Protein AF-A0A0P0YYM4-F1 (afdb_monomer_lite)

Foldseek 3Di:
DVVVVVVVVVVVVVVVVVVVVVVVVVVVVVVVVVVVVVVVVVVVVVVVVVVVVVVVVVVVVDDDPPPDDDPDD

Sequence (73 aa):
MSETDDGNEKRIEDLEIMAAHQAQMIEDLSEELQRASAAIERMQRSLRSLGDRFEALEDVAMPRPENTKPPHY

InterPro domains:
  IPR007236 SlyX [PF04102] (9-73)
  IPR007236 SlyX [PTHR36508] (9-73)

Structure (mmCIF, N/CA/C/O backbone):
data_AF-A0A0P0YYM4-F1
#
_entry.id   AF-A0A0P0YYM4-F1
#
loop_
_atom_site.group_PDB
_atom_site.id
_atom_site.type_symbol
_atom_site.label_atom_id
_atom_site.label_alt_id
_atom_site.label_comp_id
_atom_site.label_asym_id
_atom_site.label_entity_id
_atom_site.label_seq_id
_atom_site.pdbx_PDB_ins_code
_atom_site.Cartn_x
_atom_site.Cartn_y
_atom_site.Cartn_z
_atom_site.occupancy
_atom_site.B_iso_or_equiv
_atom_site.auth_seq_id
_atom_site.auth_comp_id
_atom_site.auth_asym_id
_atom_site.auth_atom_id
_atom_site.pdbx_PDB_model_num
ATOM 1 N N . MET A 1 1 ? -28.446 -7.554 39.072 1.00 59.53 1 MET A N 1
ATOM 2 C CA . MET A 1 1 ? -28.963 -7.639 37.690 1.00 59.53 1 MET A CA 1
ATOM 3 C C . MET A 1 1 ? -28.860 -6.303 36.962 1.00 59.53 1 MET A C 1
ATOM 5 O O . MET A 1 1 ? -28.369 -6.331 35.854 1.00 59.53 1 MET A O 1
ATOM 9 N N . SER A 1 2 ? -29.202 -5.157 37.572 1.00 64.56 2 SER A N 1
ATOM 10 C CA . SER A 1 2 ? -29.060 -3.832 36.924 1.00 64.56 2 SER A CA 1
ATOM 11 C C . SER A 1 2 ? -27.609 -3.403 36.643 1.00 64.56 2 SER A C 1
ATOM 13 O O . SER A 1 2 ? -27.324 -2.868 35.587 1.00 64.56 2 SER A O 1
ATOM 15 N N . GLU A 1 3 ? -26.678 -3.661 37.563 1.00 67.50 3 GLU A N 1
ATOM 16 C CA . GLU A 1 3 ? -25.279 -3.196 37.451 1.00 67.50 3 GLU A CA 1
ATOM 17 C C . GLU A 1 3 ? -24.461 -3.985 36.408 1.00 67.50 3 GLU A C 1
ATOM 19 O O . GLU A 1 3 ? -23.483 -3.505 35.845 1.00 67.50 3 GLU A O 1
ATOM 24 N N . THR A 1 4 ? -24.876 -5.224 36.136 1.00 73.75 4 THR A N 1
ATOM 25 C CA . THR A 1 4 ? -24.253 -6.108 35.140 1.00 73.75 4 THR A CA 1
ATOM 26 C C . THR A 1 4 ? -24.706 -5.772 33.720 1.00 73.75 4 THR A C 1
ATOM 28 O O . THR A 1 4 ? -23.961 -6.008 32.776 1.00 73.75 4 THR A O 1
ATOM 31 N N . ASP A 1 5 ? -25.921 -5.239 33.585 1.00 76.62 5 ASP A N 1
ATOM 32 C CA . ASP A 1 5 ? -26.510 -4.799 32.320 1.00 76.62 5 ASP A CA 1
ATOM 33 C C . ASP A 1 5 ? -25.863 -3.486 31.854 1.00 76.62 5 ASP A C 1
ATOM 35 O O . ASP A 1 5 ? -25.346 -3.416 30.745 1.00 76.62 5 ASP A O 1
ATOM 39 N N . ASP A 1 6 ? -25.715 -2.525 32.771 1.00 79.50 6 ASP A N 1
ATOM 40 C CA . ASP A 1 6 ? -25.036 -1.237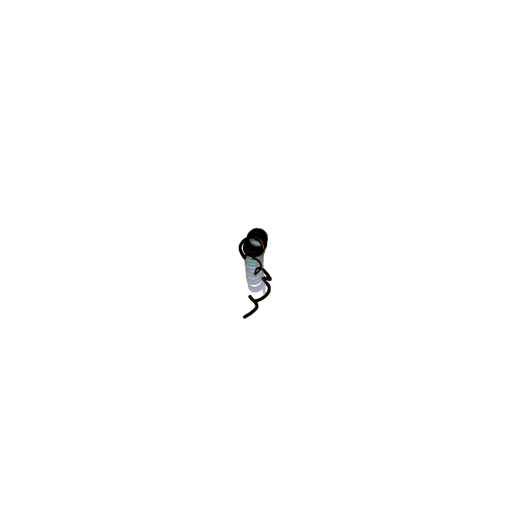 32.549 1.00 79.50 6 ASP A CA 1
ATOM 41 C C . ASP A 1 6 ? -23.554 -1.421 32.146 1.00 79.50 6 ASP A C 1
ATOM 43 O O . ASP A 1 6 ? -23.034 -0.803 31.215 1.00 79.50 6 ASP A O 1
ATOM 47 N N . GLY A 1 7 ? -22.863 -2.377 32.784 1.00 88.44 7 GLY A N 1
ATOM 48 C CA . GLY A 1 7 ? -21.498 -2.752 32.407 1.00 88.44 7 GLY A CA 1
ATOM 49 C C . GLY A 1 7 ? -21.388 -3.444 31.040 1.00 88.44 7 GLY A C 1
ATOM 50 O O . GLY A 1 7 ? -20.334 -3.372 30.405 1.00 88.44 7 GLY A O 1
ATOM 51 N N . ASN A 1 8 ? -22.444 -4.116 30.575 1.00 92.62 8 ASN A N 1
ATOM 52 C CA . ASN A 1 8 ? -22.479 -4.711 29.240 1.00 92.62 8 ASN A CA 1
ATOM 53 C C . ASN A 1 8 ? -22.803 -3.668 28.170 1.00 92.62 8 ASN A C 1
ATOM 55 O O . ASN A 1 8 ? -22.163 -3.690 27.123 1.00 92.62 8 ASN A O 1
ATOM 59 N N . GLU A 1 9 ? -23.727 -2.748 28.441 1.00 93.62 9 GLU A N 1
ATOM 60 C CA . GLU A 1 9 ? -24.086 -1.651 27.538 1.00 93.62 9 GLU A CA 1
ATOM 61 C C . GLU A 1 9 ? -22.863 -0.785 27.220 1.00 93.62 9 GLU A C 1
ATOM 63 O O . GLU A 1 9 ? -22.519 -0.604 26.054 1.00 93.62 9 GLU A O 1
ATOM 68 N N . LYS A 1 10 ? -22.088 -0.409 28.245 1.00 94.81 10 LYS A N 1
ATOM 69 C CA . LYS A 1 10 ? -20.828 0.321 28.057 1.00 94.81 10 LYS A CA 1
ATOM 70 C C . LYS A 1 10 ? -19.803 -0.436 27.205 1.00 94.81 10 LYS A C 1
ATOM 72 O O . LYS A 1 10 ? -19.128 0.144 26.363 1.00 94.81 10 LYS A O 1
ATOM 77 N N . ARG A 1 11 ? -19.673 -1.752 27.408 1.00 96.00 11 ARG A N 1
ATOM 78 C CA . ARG A 1 11 ? -18.758 -2.580 26.603 1.00 96.00 11 ARG A CA 1
ATOM 79 C C . ARG A 1 11 ? -19.213 -2.687 25.151 1.00 96.00 11 ARG A C 1
ATOM 81 O O . ARG A 1 11 ? -18.362 -2.802 24.276 1.00 96.00 11 ARG A O 1
ATOM 88 N N . ILE A 1 12 ? -20.521 -2.707 24.901 1.00 97.44 12 ILE A N 1
ATOM 89 C CA . ILE A 1 12 ? -21.076 -2.708 23.546 1.00 97.44 12 ILE A CA 1
ATOM 90 C C . ILE A 1 12 ? -20.790 -1.363 22.878 1.00 97.44 12 ILE A C 1
ATOM 92 O O . ILE A 1 12 ? -20.255 -1.366 21.775 1.00 97.44 12 ILE A O 1
ATOM 96 N N . GLU A 1 13 ? -21.025 -0.246 23.568 1.00 97.19 13 GLU A N 1
ATOM 97 C CA . GLU A 1 13 ? -20.705 1.100 23.072 1.00 97.19 13 GLU A CA 1
ATOM 98 C C . GLU A 1 13 ? -19.220 1.226 22.686 1.00 97.19 13 GLU A C 1
ATOM 100 O O . GLU A 1 13 ? -18.892 1.630 21.569 1.00 97.19 13 GLU A O 1
ATOM 105 N N . ASP A 1 14 ? -18.307 0.784 23.558 1.00 97.44 14 ASP A N 1
ATOM 106 C CA . ASP A 1 14 ? -16.864 0.792 23.280 1.00 97.44 14 ASP A CA 1
ATOM 107 C 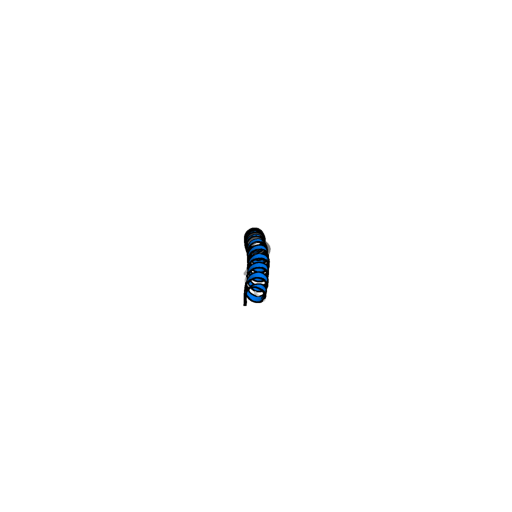C . ASP A 1 14 ? -16.511 -0.038 22.028 1.00 97.44 14 ASP A C 1
ATOM 109 O O . ASP A 1 14 ? -15.667 0.355 21.213 1.00 97.44 14 ASP A O 1
ATOM 113 N N . LEU A 1 15 ? -17.157 -1.198 21.856 1.00 98.25 15 LEU A N 1
ATOM 114 C CA . LEU A 1 15 ? -16.955 -2.061 20.692 1.00 98.25 15 LEU A CA 1
ATOM 115 C C . LEU A 1 15 ? -17.534 -1.453 19.412 1.00 98.25 15 LEU A C 1
ATOM 117 O O . LEU A 1 15 ? -16.917 -1.605 18.360 1.00 98.25 15 LEU A O 1
ATOM 121 N N . GLU A 1 16 ? -18.671 -0.766 19.479 1.00 98.31 16 GLU A N 1
ATOM 122 C CA . GLU A 1 16 ? -19.278 -0.077 18.337 1.00 98.31 16 GLU A CA 1
ATOM 123 C C . GLU A 1 16 ? -18.408 1.087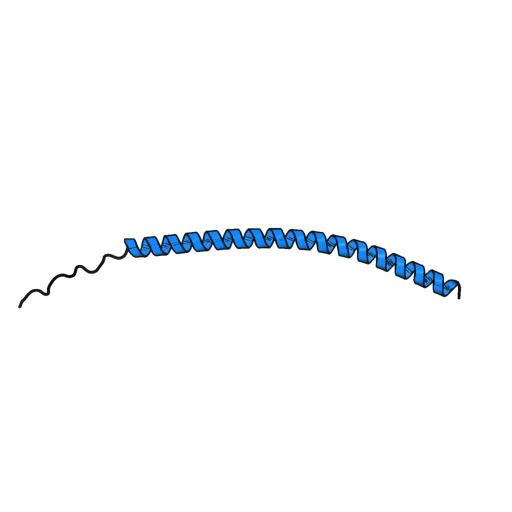 17.865 1.00 98.31 16 GLU A C 1
ATOM 125 O O . GLU A 1 16 ? -18.130 1.204 16.669 1.00 98.31 16 GLU A O 1
ATOM 130 N N . ILE A 1 17 ? -17.892 1.889 18.801 1.00 98.25 17 ILE A N 1
ATOM 131 C CA . ILE A 1 17 ? -16.932 2.958 18.508 1.00 98.25 17 ILE A CA 1
ATOM 132 C C . ILE A 1 17 ? -15.693 2.366 17.832 1.00 98.25 17 ILE A C 1
ATOM 134 O O . ILE A 1 17 ? -15.271 2.821 16.765 1.00 98.25 17 ILE A O 1
ATOM 138 N N . MET A 1 18 ? -15.123 1.310 18.415 1.00 98.31 18 MET A N 1
ATOM 139 C CA . MET A 1 18 ? -13.951 0.648 17.852 1.00 98.31 18 MET A CA 1
ATOM 140 C C . MET A 1 18 ? -14.232 0.072 16.456 1.00 98.31 18 MET A C 1
ATOM 142 O O . MET A 1 18 ? -13.404 0.229 15.558 1.00 98.31 18 MET A O 1
ATOM 146 N N . ALA A 1 19 ? -15.386 -0.563 16.253 1.00 98.50 19 ALA A N 1
ATOM 147 C CA . ALA A 1 19 ? -15.786 -1.119 14.967 1.00 98.50 19 ALA A CA 1
ATOM 148 C C . ALA A 1 19 ? -15.950 -0.025 13.903 1.00 98.50 19 ALA A C 1
ATOM 150 O O . ALA A 1 19 ? -15.486 -0.207 12.779 1.00 98.50 19 ALA A O 1
ATOM 151 N N . ALA A 1 20 ? -16.526 1.128 14.256 1.00 98.38 20 ALA A N 1
ATOM 152 C CA . ALA A 1 20 ? -16.658 2.266 13.350 1.00 98.38 20 ALA A CA 1
ATOM 153 C C . ALA A 1 20 ? -15.288 2.813 12.916 1.00 98.38 20 ALA A C 1
ATOM 155 O O . ALA A 1 20 ? -15.045 3.015 11.725 1.00 98.38 20 ALA A O 1
ATOM 156 N N . HIS A 1 21 ? -14.352 2.978 13.857 1.00 98.50 21 HIS A N 1
ATOM 157 C CA . HIS A 1 21 ? -12.983 3.386 13.530 1.00 98.50 21 HIS A CA 1
ATOM 158 C C . HIS A 1 21 ? -12.265 2.360 12.649 1.00 98.50 21 HIS A C 1
ATOM 160 O O . HIS A 1 21 ? -11.554 2.733 11.716 1.00 98.50 21 HIS A O 1
ATOM 166 N N . GLN A 1 22 ? -12.448 1.068 12.924 1.00 98.50 22 GLN A N 1
ATOM 167 C CA . GLN A 1 22 ? -11.861 0.004 12.113 1.00 98.50 22 GLN A CA 1
ATOM 168 C C . GLN A 1 22 ? -12.449 -0.040 10.702 1.00 98.50 22 GLN A C 1
ATOM 170 O O . GLN A 1 22 ? -11.690 -0.219 9.754 1.00 98.50 22 GLN A O 1
ATOM 175 N N . ALA A 1 23 ? -13.758 0.169 10.548 1.00 98.62 23 ALA A N 1
ATOM 176 C CA . ALA A 1 23 ? -14.402 0.240 9.240 1.00 98.62 23 ALA A CA 1
ATOM 1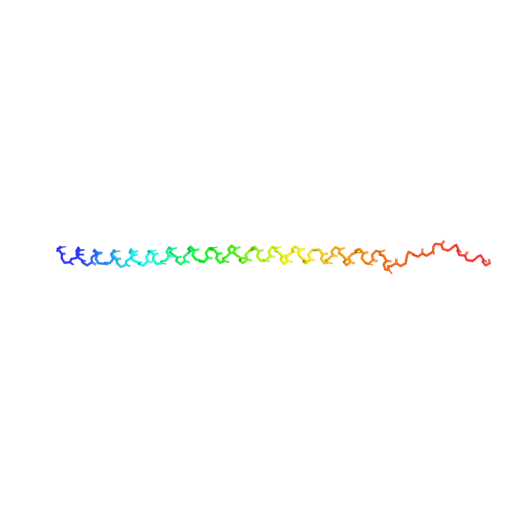77 C C . ALA A 1 23 ? -13.806 1.370 8.387 1.00 98.62 23 ALA A C 1
ATO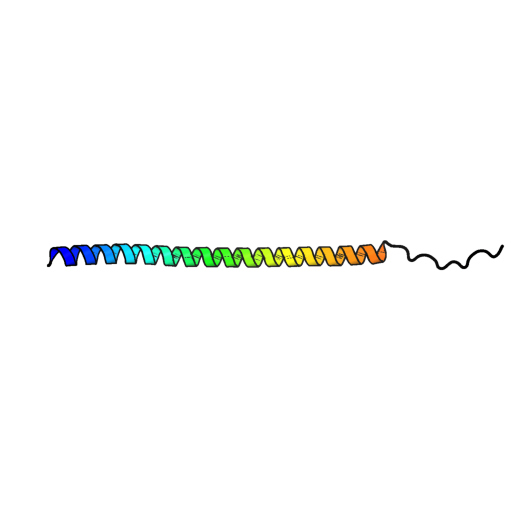M 179 O O . ALA A 1 23 ? -13.384 1.113 7.262 1.00 98.62 23 ALA A O 1
ATOM 180 N N . GLN A 1 24 ? -13.657 2.572 8.957 1.00 98.50 24 GLN A N 1
ATOM 181 C CA . GLN A 1 24 ? -13.020 3.693 8.261 1.00 98.50 24 GLN A CA 1
ATOM 182 C C . GLN A 1 24 ? -11.570 3.378 7.869 1.00 98.50 24 GLN A C 1
ATOM 184 O O . GLN A 1 24 ? -11.179 3.586 6.726 1.00 98.50 24 GLN A O 1
ATOM 189 N N . MET A 1 25 ? -10.774 2.821 8.790 1.00 98.50 25 MET A N 1
ATOM 190 C CA . MET A 1 25 ? -9.387 2.447 8.483 1.00 98.50 25 MET A CA 1
ATOM 191 C C . MET A 1 25 ? -9.299 1.414 7.353 1.00 98.50 25 MET A C 1
ATOM 193 O O . MET A 1 25 ? -8.379 1.469 6.541 1.00 98.50 25 MET A O 1
ATOM 197 N N . ILE A 1 26 ? -10.233 0.460 7.292 1.00 98.75 26 ILE A N 1
ATOM 198 C CA . ILE A 1 26 ? -10.277 -0.542 6.220 1.00 98.75 26 ILE A CA 1
ATOM 199 C C . ILE A 1 26 ? -10.599 0.113 4.874 1.00 98.75 26 ILE A C 1
ATOM 201 O O . ILE A 1 26 ? -9.986 -0.253 3.869 1.00 98.75 26 ILE A O 1
ATOM 205 N N . GLU A 1 27 ? -11.527 1.069 4.838 1.00 98.69 27 GLU A N 1
ATOM 206 C CA . GLU A 1 27 ? -11.840 1.827 3.623 1.00 98.69 27 GLU A CA 1
ATOM 207 C C . GLU A 1 27 ? -10.615 2.601 3.129 1.00 98.69 27 GLU A C 1
ATOM 209 O O . GLU A 1 27 ? -10.205 2.421 1.979 1.00 98.69 27 GLU A O 1
ATOM 214 N N . ASP A 1 28 ? -9.955 3.347 4.016 1.00 98.69 28 ASP A N 1
ATOM 215 C CA . ASP A 1 28 ? -8.758 4.127 3.688 1.00 98.69 28 ASP A CA 1
ATOM 216 C C . ASP A 1 28 ? -7.632 3.231 3.132 1.00 98.69 28 ASP A C 1
ATOM 218 O O . ASP A 1 28 ? -7.031 3.523 2.091 1.00 98.69 28 ASP A O 1
ATOM 222 N N . LEU A 1 29 ? -7.383 2.087 3.783 1.00 98.75 29 LEU A N 1
ATOM 223 C CA . LEU A 1 29 ? -6.389 1.103 3.341 1.00 98.75 29 LEU A CA 1
ATOM 224 C C . LEU A 1 29 ? -6.754 0.469 1.994 1.00 98.75 29 LEU A C 1
ATOM 226 O O . LEU A 1 29 ? -5.875 0.222 1.164 1.00 98.75 29 LEU A O 1
ATOM 230 N N . SER A 1 30 ? -8.038 0.199 1.755 1.00 98.62 30 SER A N 1
ATOM 231 C CA . SER A 1 30 ? -8.520 -0.342 0.481 1.00 98.62 30 SER A CA 1
ATOM 232 C C . SER A 1 30 ? -8.269 0.638 -0.662 1.00 98.62 30 SER A C 1
ATOM 234 O O . SER A 1 30 ? -7.790 0.244 -1.731 1.00 98.62 30 SER A O 1
ATOM 236 N N . GLU A 1 31 ? -8.524 1.927 -0.439 1.00 98.69 31 GLU A N 1
ATOM 237 C CA . GLU A 1 31 ? -8.225 2.951 -1.432 1.00 98.69 31 GLU A CA 1
ATOM 238 C C . GLU A 1 31 ? -6.723 3.062 -1.721 1.00 98.69 31 GLU A C 1
ATOM 240 O O . GLU A 1 31 ? -6.315 3.166 -2.882 1.00 98.69 31 GLU A O 1
ATOM 245 N N . GLU A 1 32 ? -5.876 3.028 -0.688 1.00 98.69 32 GLU A N 1
ATOM 246 C CA . GLU A 1 32 ? -4.421 3.027 -0.861 1.00 98.69 32 GLU A CA 1
ATOM 247 C C . GLU A 1 32 ? -3.938 1.820 -1.662 1.00 98.69 32 GLU A C 1
ATOM 249 O O . GLU A 1 32 ? -3.129 1.969 -2.584 1.00 98.69 32 GLU A O 1
ATOM 254 N N . LEU A 1 33 ? -4.477 0.636 -1.371 1.00 98.69 33 LEU A N 1
ATOM 255 C CA . LEU A 1 33 ? -4.139 -0.592 -2.079 1.00 98.69 33 LEU A CA 1
ATOM 256 C C . LEU A 1 33 ? -4.542 -0.518 -3.556 1.00 98.69 33 LEU A C 1
ATOM 258 O O . LEU A 1 33 ? -3.763 -0.911 -4.428 1.00 98.69 33 LEU A O 1
ATOM 262 N N . GLN A 1 34 ? -5.710 0.050 -3.863 1.00 98.69 34 GLN A N 1
ATOM 263 C CA . GLN A 1 34 ? -6.129 0.290 -5.247 1.00 98.69 34 GLN A CA 1
ATOM 264 C C . GLN A 1 34 ? -5.175 1.248 -5.971 1.00 98.69 34 GLN A C 1
ATOM 266 O O . GLN A 1 34 ? -4.756 0.971 -7.101 1.00 98.69 34 GLN A O 1
ATOM 271 N N . ARG A 1 35 ? -4.772 2.348 -5.319 1.00 98.69 35 ARG A N 1
ATOM 272 C CA . ARG A 1 35 ? -3.788 3.296 -5.872 1.00 98.69 35 ARG A CA 1
ATOM 273 C C . ARG A 1 35 ? -2.447 2.612 -6.150 1.00 98.69 35 ARG A C 1
ATOM 275 O O . ARG A 1 35 ? -1.876 2.802 -7.227 1.00 98.69 35 ARG A O 1
ATOM 282 N N . ALA A 1 36 ? -1.967 1.792 -5.217 1.00 98.56 36 ALA A N 1
ATOM 283 C CA . ALA A 1 36 ? -0.726 1.039 -5.363 1.00 98.56 36 ALA A CA 1
ATOM 284 C C . ALA A 1 36 ? -0.801 0.020 -6.512 1.00 98.56 36 ALA A C 1
ATOM 286 O O . ALA A 1 36 ? 0.108 -0.030 -7.343 1.00 98.56 36 ALA A O 1
ATOM 287 N N . SER A 1 37 ? -1.903 -0.728 -6.623 1.00 98.62 37 SER A N 1
ATOM 288 C CA . SER A 1 37 ? -2.128 -1.677 -7.722 1.00 98.62 37 SER A CA 1
ATOM 289 C C . SER A 1 37 ? -2.068 -0.981 -9.081 1.00 98.62 37 SER A C 1
ATOM 291 O O . SER A 1 37 ? -1.320 -1.393 -9.968 1.00 98.62 37 SER A O 1
ATOM 293 N N . ALA A 1 38 ? -2.770 0.146 -9.230 1.00 98.62 38 ALA A N 1
ATOM 294 C CA . ALA A 1 38 ? -2.757 0.916 -10.470 1.00 98.62 38 ALA A CA 1
ATOM 295 C C . ALA A 1 38 ? -1.352 1.437 -10.831 1.00 98.62 38 ALA A C 1
ATOM 297 O O . ALA A 1 38 ? -0.989 1.489 -12.011 1.00 98.62 38 ALA A O 1
ATOM 298 N N . ALA A 1 39 ? -0.546 1.824 -9.838 1.00 98.62 39 ALA A N 1
ATOM 299 C CA . ALA A 1 39 ? 0.839 2.236 -10.054 1.00 98.62 39 ALA A CA 1
ATOM 300 C C . ALA A 1 39 ? 1.720 1.066 -10.524 1.00 98.62 39 ALA A C 1
ATOM 302 O O . ALA A 1 39 ? 2.461 1.212 -11.500 1.00 98.62 39 ALA A O 1
ATOM 303 N N . ILE A 1 40 ? 1.588 -0.104 -9.892 1.00 98.75 40 ILE A N 1
ATOM 304 C CA . ILE A 1 40 ? 2.311 -1.325 -10.271 1.00 98.75 40 ILE A CA 1
ATOM 305 C C . ILE A 1 40 ? 1.973 -1.722 -11.707 1.00 98.75 40 ILE A C 1
ATOM 307 O O . ILE A 1 40 ? 2.877 -1.963 -12.507 1.00 98.75 40 ILE A O 1
ATOM 311 N N . GLU A 1 41 ? 0.696 -1.717 -12.081 1.00 98.75 41 GLU A N 1
ATOM 312 C CA . GLU A 1 41 ? 0.289 -2.040 -13.448 1.00 98.75 41 GLU A CA 1
ATOM 313 C C . GLU A 1 41 ? 0.886 -1.076 -14.484 1.00 98.75 41 GLU A C 1
ATOM 315 O O . GLU A 1 41 ? 1.300 -1.492 -15.569 1.00 98.75 41 GLU A O 1
ATOM 320 N N . ARG A 1 42 ? 0.958 0.225 -14.168 1.00 98.56 42 ARG A N 1
ATOM 321 C CA . ARG A 1 42 ? 1.615 1.215 -15.040 1.00 98.56 42 ARG A CA 1
ATOM 322 C C . ARG A 1 42 ? 3.095 0.891 -15.215 1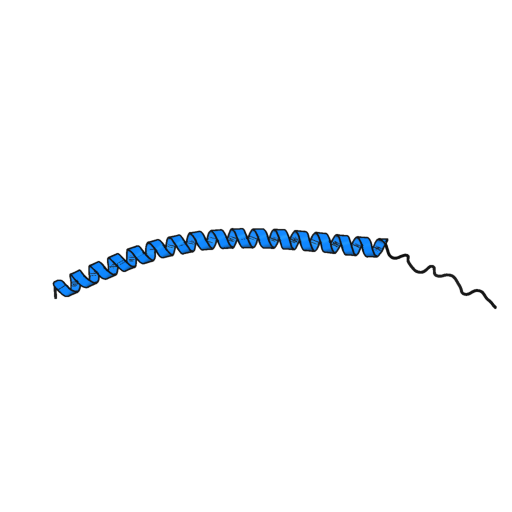.00 98.56 42 ARG A C 1
ATOM 324 O O . ARG A 1 42 ? 3.578 0.905 -16.344 1.00 98.56 42 ARG A O 1
ATOM 331 N N . MET A 1 43 ? 3.794 0.562 -14.131 1.00 98.56 43 MET A N 1
ATOM 332 C CA . MET A 1 43 ? 5.204 0.169 -14.187 1.00 98.56 43 MET A CA 1
ATOM 333 C C . MET A 1 43 ? 5.407 -1.105 -15.009 1.00 98.56 43 MET A C 1
ATOM 335 O O . MET A 1 43 ? 6.286 -1.139 -15.865 1.00 98.56 43 MET A O 1
ATOM 339 N N . GLN A 1 44 ? 4.568 -2.123 -14.812 1.00 98.56 44 GLN A N 1
ATOM 340 C CA . GLN A 1 44 ? 4.622 -3.370 -15.578 1.00 98.56 44 GLN A CA 1
ATOM 341 C C . GLN A 1 44 ? 4.433 -3.131 -17.081 1.00 98.56 44 GLN A C 1
ATOM 343 O O . GLN A 1 44 ? 5.166 -3.701 -17.888 1.00 98.56 44 GLN A O 1
ATOM 348 N N . ARG A 1 45 ? 3.498 -2.253 -17.473 1.00 98.44 45 ARG A N 1
ATOM 349 C CA . ARG A 1 45 ? 3.318 -1.860 -18.882 1.00 98.44 45 ARG A CA 1
ATOM 350 C C . ARG A 1 45 ? 4.553 -1.162 -19.447 1.00 98.44 45 ARG A C 1
ATOM 352 O O . ARG A 1 45 ? 4.968 -1.485 -20.556 1.00 98.44 45 ARG A O 1
ATOM 359 N N . SER A 1 46 ? 5.159 -0.250 -18.690 1.00 97.81 46 SER A N 1
ATOM 360 C CA . SER A 1 46 ? 6.392 0.428 -19.107 1.00 97.81 46 SER A CA 1
ATOM 361 C C . SER A 1 46 ? 7.557 -0.547 -19.271 1.00 97.81 46 SER A C 1
ATOM 363 O O . SER A 1 46 ? 8.275 -0.468 -20.264 1.00 97.81 46 SER A O 1
ATOM 365 N N . LEU A 1 47 ? 7.719 -1.492 -18.339 1.00 98.31 47 LEU A N 1
ATOM 366 C CA . LEU A 1 47 ? 8.754 -2.525 -18.417 1.00 98.31 47 LEU A CA 1
ATOM 367 C C . LEU A 1 47 ? 8.559 -3.436 -19.630 1.00 98.31 47 LEU A C 1
ATOM 369 O O . LEU A 1 47 ? 9.528 -3.722 -20.324 1.00 98.31 47 LEU A O 1
ATOM 373 N N . ARG A 1 48 ? 7.316 -3.832 -19.932 1.00 97.75 48 ARG A N 1
ATOM 374 C CA . ARG A 1 48 ? 7.009 -4.596 -21.149 1.00 97.75 48 ARG A CA 1
ATOM 375 C C . ARG A 1 48 ? 7.365 -3.807 -22.404 1.00 97.75 48 ARG A C 1
ATOM 377 O O . ARG A 1 48 ? 8.102 -4.305 -23.237 1.00 97.75 48 ARG A O 1
ATOM 384 N N . SER A 1 49 ? 6.928 -2.549 -22.484 1.00 96.94 49 SER A N 1
ATOM 385 C CA . SER A 1 49 ? 7.241 -1.680 -23.623 1.00 96.94 49 SER A CA 1
ATOM 386 C C . SER A 1 49 ? 8.747 -1.496 -23.825 1.00 96.94 49 SER A C 1
ATOM 388 O O . SER A 1 49 ? 9.211 -1.395 -24.958 1.00 96.94 49 SER A O 1
ATOM 390 N N . LEU A 1 50 ? 9.516 -1.440 -22.735 1.00 96.69 50 LEU A N 1
ATOM 391 C CA . LEU A 1 50 ? 10.969 -1.381 -22.804 1.00 96.69 50 LEU A CA 1
ATOM 392 C C . LEU A 1 50 ? 11.560 -2.698 -23.325 1.00 96.69 50 LEU A C 1
ATOM 394 O O . LEU A 1 50 ? 12.430 -2.648 -24.187 1.00 96.69 50 LEU A O 1
ATOM 398 N N . GLY A 1 51 ? 11.059 -3.844 -22.853 1.00 95.94 51 GLY A N 1
ATOM 399 C CA . GLY A 1 51 ? 11.436 -5.170 -23.351 1.00 95.94 51 GLY A CA 1
ATOM 400 C C . GLY A 1 51 ? 11.201 -5.322 -24.855 1.00 95.94 51 GLY A C 1
ATOM 401 O O . GLY A 1 51 ? 12.142 -5.633 -25.578 1.00 95.94 51 GLY A O 1
ATOM 402 N N . ASP A 1 52 ? 10.002 -4.978 -25.333 1.00 94.56 52 ASP A N 1
ATOM 403 C CA . ASP A 1 52 ? 9.644 -5.059 -26.758 1.00 94.56 52 ASP A CA 1
ATOM 404 C C . ASP A 1 52 ? 10.584 -4.203 -27.636 1.00 94.56 52 ASP A C 1
ATOM 406 O O . ASP A 1 52 ? 10.950 -4.573 -28.750 1.00 94.56 52 ASP A O 1
ATOM 410 N N . ARG A 1 53 ? 11.006 -3.034 -27.133 1.00 91.25 53 ARG A N 1
ATOM 411 C CA . ARG A 1 53 ? 11.961 -2.157 -27.834 1.00 91.25 53 ARG A CA 1
ATOM 412 C C . ARG A 1 53 ? 13.375 -2.726 -27.851 1.00 91.25 53 ARG A C 1
ATOM 414 O O . ARG A 1 53 ? 14.079 -2.510 -28.832 1.00 91.25 53 ARG A O 1
ATOM 421 N N . PHE A 1 54 ? 13.802 -3.392 -26.780 1.00 92.06 54 PHE A N 1
ATOM 422 C CA . PHE A 1 54 ? 15.104 -4.056 -26.743 1.00 92.06 54 PHE A CA 1
ATOM 423 C C . PHE A 1 54 ? 15.159 -5.212 -27.744 1.00 92.06 54 PHE A C 1
ATOM 425 O O . PHE A 1 54 ? 16.111 -5.273 -28.513 1.00 92.06 54 PHE A O 1
ATOM 432 N N . GLU A 1 55 ? 14.117 -6.041 -27.815 1.00 89.69 55 GLU A N 1
ATOM 433 C CA . GLU A 1 55 ? 14.019 -7.133 -28.796 1.00 89.69 55 GLU A CA 1
ATOM 434 C C . GLU A 1 55 ? 14.067 -6.601 -30.238 1.00 89.69 55 GLU A C 1
ATOM 436 O O . GLU A 1 55 ? 14.878 -7.045 -31.049 1.00 89.69 55 GLU A O 1
ATOM 441 N N . ALA A 1 56 ? 13.297 -5.548 -30.536 1.00 86.50 56 ALA A N 1
ATOM 442 C CA . ALA A 1 56 ? 13.328 -4.907 -31.851 1.00 86.50 56 ALA A CA 1
ATOM 443 C C . ALA A 1 56 ? 14.709 -4.321 -32.212 1.00 86.50 56 ALA A C 1
ATOM 445 O O . ALA A 1 56 ? 15.071 -4.266 -33.388 1.00 86.50 56 ALA A O 1
ATOM 446 N N . LEU A 1 57 ? 15.483 -3.858 -31.224 1.00 85.38 57 LEU A N 1
ATOM 447 C CA . LEU A 1 57 ? 16.850 -3.382 -31.444 1.00 85.38 57 LEU A CA 1
ATOM 448 C C . LEU A 1 57 ? 17.827 -4.536 -31.686 1.00 85.38 57 LEU A C 1
ATOM 450 O O . LEU A 1 57 ? 18.703 -4.389 -32.534 1.00 85.38 57 LEU A O 1
ATOM 454 N N . GLU A 1 58 ? 17.687 -5.664 -30.988 1.00 80.00 58 GLU A N 1
ATOM 455 C CA . GLU A 1 58 ? 18.515 -6.857 -31.215 1.00 80.00 58 GLU A CA 1
ATOM 456 C C . GLU A 1 58 ? 18.329 -7.414 -32.633 1.00 80.00 58 GLU A C 1
ATOM 458 O O . GLU A 1 58 ? 19.321 -7.675 -33.320 1.00 80.00 58 GLU A O 1
ATOM 463 N N . ASP A 1 59 ? 17.085 -7.478 -33.114 1.00 73.69 59 ASP A N 1
ATOM 464 C CA . ASP A 1 59 ? 16.748 -7.917 -34.476 1.00 73.69 59 ASP A CA 1
ATOM 465 C C . ASP A 1 59 ? 17.380 -7.042 -35.572 1.00 73.69 59 ASP A C 1
ATOM 467 O O . ASP A 1 59 ? 17.709 -7.525 -36.659 1.00 73.69 59 ASP A O 1
ATOM 471 N N . VAL A 1 60 ? 17.554 -5.744 -35.302 1.00 72.06 60 VAL A N 1
ATOM 472 C CA . VAL A 1 60 ? 18.170 -4.787 -36.236 1.00 72.06 60 VAL A CA 1
ATOM 473 C C . VAL A 1 60 ? 19.695 -4.755 -36.094 1.00 72.06 60 VAL A C 1
ATOM 475 O O . VAL A 1 60 ? 20.401 -4.542 -37.080 1.00 72.06 60 VAL A O 1
ATOM 478 N N . ALA A 1 61 ? 20.216 -4.946 -34.881 1.00 67.56 61 ALA A N 1
ATOM 479 C CA . ALA A 1 61 ? 21.638 -4.825 -34.577 1.00 67.56 61 ALA A CA 1
ATOM 480 C C . ALA A 1 61 ? 22.453 -6.076 -34.937 1.00 67.56 61 ALA A C 1
ATOM 482 O O . ALA A 1 61 ? 23.664 -5.955 -35.131 1.00 67.56 61 ALA A O 1
ATOM 483 N N . MET A 1 62 ? 21.838 -7.261 -35.049 1.00 62.50 62 MET A N 1
ATOM 484 C CA . MET A 1 62 ? 22.545 -8.465 -35.494 1.00 62.50 62 MET A CA 1
ATOM 485 C C . MET A 1 62 ? 22.616 -8.543 -37.031 1.00 62.50 62 MET A C 1
ATOM 487 O O . MET A 1 62 ? 21.599 -8.787 -37.685 1.00 62.50 62 MET A O 1
ATOM 491 N N . PRO A 1 63 ? 23.805 -8.393 -37.652 1.00 59.75 63 PRO A N 1
ATOM 492 C CA . PRO A 1 63 ? 23.947 -8.626 -39.082 1.00 59.75 63 PRO A CA 1
ATOM 493 C C . PRO A 1 63 ? 23.653 -10.099 -39.383 1.00 59.75 63 PRO A C 1
ATOM 495 O O . PRO A 1 63 ? 24.292 -10.999 -38.833 1.00 59.75 63 PRO A O 1
ATOM 498 N N . ARG A 1 64 ? 22.687 -10.359 -40.274 1.00 62.25 64 ARG A N 1
ATOM 499 C CA . ARG A 1 64 ? 22.461 -11.708 -40.812 1.00 62.25 64 ARG A CA 1
ATOM 500 C C . ARG A 1 64 ? 23.782 -12.193 -41.423 1.00 62.25 64 ARG A C 1
ATOM 502 O O . ARG A 1 64 ? 24.350 -11.440 -42.215 1.00 62.25 64 ARG A O 1
ATOM 509 N N . PRO A 1 65 ? 24.279 -13.402 -41.091 1.00 62.53 65 PRO A N 1
ATOM 510 C CA . PRO A 1 65 ? 25.492 -13.921 -41.704 1.00 62.53 65 PRO A CA 1
ATOM 511 C C . PRO A 1 65 ? 25.333 -13.878 -43.221 1.00 62.53 65 PRO A C 1
ATOM 513 O O . PRO A 1 65 ? 24.370 -14.440 -43.754 1.00 62.53 65 PRO A O 1
ATOM 516 N N . GLU A 1 66 ? 26.235 -13.188 -43.918 1.00 63.53 66 GLU A N 1
ATOM 517 C CA . GLU A 1 66 ? 26.222 -13.229 -45.373 1.00 63.53 66 GLU A CA 1
ATOM 518 C C . GLU A 1 66 ? 26.453 -14.677 -45.802 1.00 63.53 66 GLU A C 1
ATOM 520 O O . GLU A 1 66 ? 27.478 -15.282 -45.477 1.00 63.53 66 GLU A O 1
ATOM 525 N N . ASN A 1 67 ? 25.479 -15.248 -46.514 1.00 61.53 67 ASN A N 1
ATOM 526 C CA . ASN A 1 67 ? 25.570 -16.590 -47.073 1.00 61.53 67 ASN A CA 1
ATOM 527 C C . ASN A 1 67 ? 26.528 -16.564 -48.273 1.00 61.53 67 ASN A C 1
ATOM 529 O O . ASN A 1 67 ? 26.116 -16.633 -49.432 1.00 61.53 67 ASN A O 1
ATOM 533 N N . THR A 1 68 ? 27.815 -16.364 -47.997 1.00 70.19 68 THR A N 1
ATOM 534 C CA . THR A 1 68 ? 28.866 -16.363 -49.009 1.00 70.19 68 THR A CA 1
ATOM 535 C C . THR A 1 68 ? 29.276 -17.801 -49.286 1.00 70.19 68 THR A C 1
ATOM 537 O O . THR A 1 68 ? 29.646 -18.568 -48.396 1.00 70.19 68 THR A O 1
ATOM 540 N N . LYS A 1 69 ? 29.142 -18.197 -50.555 1.00 68.12 69 LYS A N 1
ATOM 541 C CA . LYS A 1 69 ? 29.509 -19.533 -51.026 1.00 68.12 69 LYS A CA 1
ATOM 542 C C . LYS A 1 69 ? 31.011 -19.752 -50.759 1.00 68.12 69 LYS A C 1
ATOM 544 O O . LYS A 1 69 ? 31.784 -18.848 -51.083 1.00 68.12 69 LYS A O 1
ATOM 549 N N . PRO A 1 70 ? 31.438 -20.902 -50.197 1.00 72.00 70 PRO A N 1
ATOM 550 C CA . PRO A 1 70 ? 32.846 -21.132 -49.884 1.00 72.00 70 PRO A CA 1
ATOM 551 C C . PRO A 1 70 ? 33.722 -20.948 -51.131 1.00 72.00 70 PRO A C 1
ATOM 553 O O . PRO A 1 70 ? 33.327 -21.424 -52.203 1.00 72.00 70 PRO A O 1
ATOM 556 N N . PRO A 1 71 ? 34.886 -20.277 -51.026 1.00 73.62 71 PRO A N 1
ATOM 557 C CA . PRO A 1 71 ? 35.812 -20.176 -52.143 1.00 73.62 71 PRO A CA 1
ATOM 558 C C . PRO A 1 71 ? 36.244 -21.589 -52.543 1.00 73.62 71 PRO A C 1
ATOM 560 O O . PRO A 1 71 ? 36.702 -22.372 -51.711 1.00 73.62 71 PRO A O 1
ATOM 563 N N . HIS A 1 72 ? 36.029 -21.935 -53.812 1.00 70.75 72 HIS A N 1
ATOM 564 C CA . HIS A 1 72 ? 36.498 -23.202 -54.358 1.00 70.75 72 HIS A CA 1
ATOM 565 C C . HIS A 1 72 ? 38.036 -23.196 -54.351 1.00 70.75 72 HIS A C 1
ATOM 567 O O . HIS A 1 72 ? 38.635 -22.284 -54.925 1.00 70.75 72 HIS A O 1
ATOM 573 N N . TYR A 1 73 ? 38.640 -24.186 -53.685 1.00 67.38 73 TYR A N 1
ATOM 574 C CA . TYR A 1 73 ? 40.073 -24.494 -53.746 1.00 67.38 73 TYR A CA 1
ATOM 575 C C . TYR A 1 73 ? 40.363 -25.462 -54.892 1.00 67.38 73 TYR A C 1
ATOM 577 O O . TYR A 1 73 ? 39.538 -26.386 -55.090 1.00 67.38 73 TYR A O 1
#

Organism: NCBI:txid182270

pLDDT: mean 88.29, std 13.63, range [59.53, 98.75]

Secondary structure (DSSP, 8-state):
-HHHHHHHHHHHHHHHHHHHHHHHHHHHHHHHHHHHHHHHHHHHHHHHHHHHHHHHHHHHHSPPPP-PPPPP-

Radius of gyration: 33.13 Å; chains: 1; bounding box: 69×29×92 Å